Protein AF-A0A920VEP4-F1 (afdb_monomer)

Solvent-accessible surface area (backbone atoms only — not comparable to full-atom values): 3890 Å² total; per-residue (Å²): 88,77,45,60,37,92,81,69,75,46,45,40,64,55,52,39,54,54,36,46,72,38,88,79,58,45,90,59,46,61,53,91,96,52,56,32,39,57,80,76,79,79,88,59,57,94,69,45,63,54,55,52,52,52,54,59,50,61,77,71,62,131

Foldseek 3Di:
DADDCVVQVDFPVRLQVQQCPDVVRDHWDDDVPGRDIDDDCPPDDPCVVVVVVVSSVVSRDD

Structure (mmCIF, N/CA/C/O backbone):
data_AF-A0A920VEP4-F1
#
_entry.id   AF-A0A920VEP4-F1
#
loop_
_atom_site.group_PDB
_atom_site.id
_atom_site.type_symbol
_atom_site.label_atom_id
_atom_site.label_alt_id
_atom_site.label_comp_id
_atom_site.label_asym_id
_atom_site.label_entity_id
_atom_site.label_seq_id
_atom_site.pdb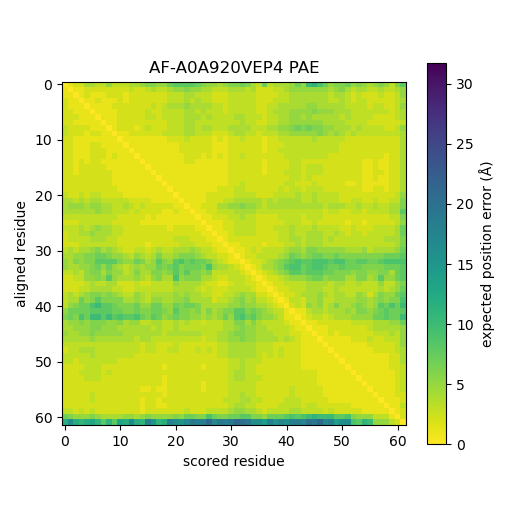x_PDB_ins_code
_atom_site.Cartn_x
_atom_site.Cartn_y
_atom_site.Cartn_z
_atom_site.occupancy
_atom_site.B_iso_or_equiv
_atom_site.auth_seq_id
_atom_site.auth_comp_id
_atom_site.auth_asym_id
_atom_site.auth_atom_id
_atom_site.pdbx_PDB_model_num
ATOM 1 N N . MET A 1 1 ? 1.033 8.287 4.905 1.00 86.56 1 MET A N 1
ATOM 2 C CA . MET A 1 1 ? -0.266 7.996 4.264 1.00 86.56 1 MET A CA 1
ATOM 3 C C . MET A 1 1 ? -1.157 7.382 5.318 1.00 86.56 1 MET A C 1
ATOM 5 O O . MET A 1 1 ? -0.767 6.354 5.850 1.00 86.56 1 MET A O 1
ATOM 9 N N . GLU A 1 2 ? -2.271 8.011 5.666 1.00 90.94 2 GLU A N 1
ATOM 10 C CA . GLU A 1 2 ? -3.212 7.451 6.647 1.00 90.94 2 GLU A CA 1
ATOM 11 C C . GLU A 1 2 ? -4.163 6.459 5.976 1.00 90.94 2 GLU A C 1
ATOM 13 O O . GLU A 1 2 ? -4.517 6.636 4.809 1.00 90.94 2 GLU A O 1
ATOM 18 N N . VAL A 1 3 ? -4.539 5.406 6.703 1.00 91.75 3 VAL A N 1
ATOM 19 C CA . VAL A 1 3 ? -5.516 4.408 6.253 1.00 91.75 3 VAL A CA 1
ATOM 20 C C . VAL A 1 3 ? -6.647 4.374 7.267 1.00 91.75 3 VAL A C 1
ATOM 22 O O . VAL A 1 3 ? -6.445 3.970 8.411 1.00 91.75 3 VAL A O 1
ATOM 25 N N . ASP A 1 4 ? -7.833 4.794 6.837 1.00 92.75 4 ASP A N 1
ATOM 26 C CA . ASP A 1 4 ? -9.054 4.662 7.624 1.00 92.75 4 ASP A CA 1
ATOM 27 C C . ASP A 1 4 ? -9.638 3.257 7.418 1.00 92.75 4 ASP A C 1
ATOM 29 O O . ASP A 1 4 ? -10.142 2.918 6.340 1.00 92.75 4 ASP A O 1
ATOM 33 N N . SER A 1 5 ? -9.537 2.415 8.444 1.00 92.38 5 SER A N 1
ATOM 34 C CA . SER A 1 5 ? -10.032 1.039 8.394 1.00 92.38 5 SER A CA 1
ATOM 35 C C . SER A 1 5 ? -11.555 0.946 8.371 1.00 92.38 5 SER A C 1
ATOM 37 O O . SER A 1 5 ? -12.074 -0.029 7.833 1.00 92.38 5 SER A O 1
ATOM 39 N N . ASP A 1 6 ? -12.273 1.939 8.900 1.00 94.38 6 ASP A N 1
ATOM 40 C CA . ASP A 1 6 ? -13.740 1.933 8.917 1.00 94.38 6 ASP A CA 1
ATOM 41 C C . ASP A 1 6 ? -14.303 2.189 7.512 1.00 94.38 6 ASP A C 1
ATOM 43 O O . ASP A 1 6 ? -15.373 1.694 7.155 1.00 94.38 6 ASP A O 1
ATOM 47 N N . VAL A 1 7 ? -13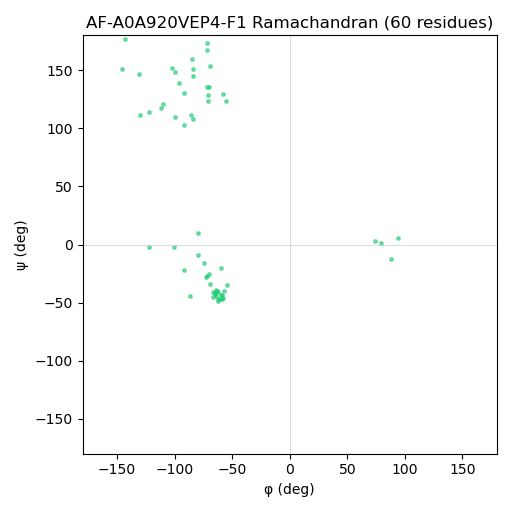.548 2.914 6.681 1.00 93.94 7 VAL A N 1
ATOM 48 C CA . VAL A 1 7 ? -13.881 3.164 5.272 1.00 93.94 7 VAL A CA 1
ATOM 49 C C . VAL A 1 7 ? -13.374 2.048 4.356 1.00 93.94 7 VAL A C 1
ATOM 51 O O . VAL A 1 7 ? -14.083 1.625 3.442 1.00 93.94 7 VAL A O 1
ATOM 54 N N . THR A 1 8 ? -12.136 1.592 4.563 1.00 91.81 8 THR A N 1
ATOM 55 C CA . THR A 1 8 ? -11.442 0.687 3.626 1.00 91.81 8 THR A CA 1
ATOM 56 C C . THR A 1 8 ? -11.632 -0.795 3.941 1.00 91.81 8 THR A C 1
ATOM 58 O O . THR A 1 8 ? -11.454 -1.631 3.058 1.00 91.81 8 THR A O 1
ATOM 61 N N . GLY A 1 9 ? -11.981 -1.144 5.182 1.00 93.25 9 GLY A N 1
ATOM 62 C CA . GLY A 1 9 ? -12.075 -2.529 5.648 1.00 93.25 9 GLY A CA 1
ATOM 63 C C . GLY A 1 9 ? -10.725 -3.222 5.879 1.00 93.25 9 GLY A C 1
ATOM 64 O O . GLY A 1 9 ? -10.713 -4.399 6.238 1.00 93.25 9 GLY A O 1
ATOM 65 N N . ILE A 1 10 ? -9.594 -2.524 5.702 1.00 93.19 10 ILE A N 1
ATOM 66 C CA . ILE A 1 10 ? -8.243 -3.042 5.964 1.00 93.19 10 ILE A CA 1
ATOM 67 C C . ILE A 1 10 ? -7.433 -2.056 6.810 1.00 93.19 10 ILE A C 1
ATOM 69 O O . ILE A 1 10 ? -7.584 -0.843 6.704 1.00 93.19 10 ILE A O 1
ATOM 73 N N . THR A 1 11 ? -6.554 -2.565 7.674 1.00 94.56 11 THR A N 1
ATOM 74 C CA . THR A 1 11 ? -5.697 -1.707 8.510 1.00 94.56 11 THR A CA 1
ATOM 75 C C . THR A 1 11 ? -4.427 -1.286 7.770 1.00 94.56 11 THR A C 1
ATOM 77 O O . THR A 1 11 ? -3.971 -1.975 6.854 1.00 94.56 11 THR A O 1
ATOM 80 N N . ALA A 1 12 ? -3.774 -0.211 8.224 1.00 94.56 12 ALA A N 1
ATOM 81 C CA . ALA A 1 12 ? -2.448 0.169 7.729 1.00 94.56 12 ALA A CA 1
ATOM 82 C C . ALA A 1 12 ? -1.419 -0.971 7.850 1.00 94.56 12 ALA A C 1
ATOM 84 O O . ALA A 1 12 ? -0.579 -1.143 6.968 1.00 94.56 12 ALA A O 1
ATOM 85 N N . HIS A 1 13 ? -1.509 -1.793 8.902 1.00 94.25 13 HIS A N 1
ATOM 86 C CA . HIS A 1 13 ? -0.669 -2.983 9.054 1.00 94.25 13 HIS A CA 1
ATOM 87 C C . HIS A 1 13 ? -0.933 -4.015 7.953 1.00 94.25 13 HIS A C 1
ATOM 89 O O . HIS A 1 13 ? 0.019 -4.501 7.347 1.00 94.25 13 HIS A O 1
ATOM 95 N N . ASN A 1 14 ? -2.202 -4.288 7.625 1.00 94.81 14 ASN A N 1
ATOM 96 C CA . ASN A 1 14 ? -2.532 -5.202 6.529 1.00 94.81 14 ASN A CA 1
ATOM 97 C C . ASN A 1 14 ? -2.008 -4.688 5.188 1.00 94.81 14 ASN A C 1
ATOM 99 O O . ASN A 1 14 ? -1.457 -5.465 4.418 1.00 94.81 14 ASN A O 1
ATOM 103 N N . VAL A 1 15 ? -2.124 -3.384 4.926 1.00 95.12 15 VAL A N 1
ATOM 104 C CA . VAL A 1 15 ? -1.565 -2.772 3.714 1.00 95.12 15 VAL A CA 1
ATOM 105 C C . VAL A 1 15 ? -0.052 -2.996 3.644 1.00 95.12 15 VAL A C 1
ATOM 107 O O . VAL A 1 15 ? 0.448 -3.430 2.611 1.00 95.12 15 VAL A O 1
ATOM 110 N N . VAL A 1 16 ? 0.686 -2.766 4.737 1.00 95.12 16 VAL A N 1
ATOM 111 C CA . VAL A 1 16 ? 2.136 -3.029 4.780 1.00 95.12 16 VAL A CA 1
ATOM 112 C C . VAL A 1 16 ? 2.457 -4.498 4.498 1.00 95.12 16 VAL A C 1
ATOM 114 O O . VAL A 1 16 ? 3.390 -4.775 3.744 1.00 95.12 16 VAL A O 1
ATOM 117 N N . ASP A 1 17 ? 1.709 -5.434 5.076 1.00 95.62 17 ASP A N 1
ATOM 118 C CA . ASP A 1 17 ? 1.943 -6.865 4.870 1.00 95.62 17 ASP A CA 1
ATOM 119 C C . ASP A 1 17 ? 1.656 -7.287 3.421 1.00 95.62 17 ASP A C 1
ATOM 121 O O . ASP A 1 17 ? 2.452 -8.012 2.822 1.00 95.62 17 ASP A O 1
ATOM 125 N N . LEU A 1 18 ? 0.583 -6.766 2.818 1.00 95.50 18 LEU A N 1
ATOM 126 C CA . LEU A 1 18 ? 0.233 -7.009 1.415 1.00 95.50 18 LEU A CA 1
ATOM 127 C C . LEU A 1 18 ? 1.277 -6.428 0.452 1.00 95.50 18 LEU A C 1
ATOM 129 O O . LEU A 1 18 ? 1.672 -7.092 -0.504 1.00 95.50 18 LEU A O 1
ATOM 133 N N . LEU A 1 19 ? 1.772 -5.216 0.722 1.00 95.00 19 LEU A N 1
ATOM 134 C CA . LEU A 1 19 ? 2.828 -4.580 -0.071 1.00 95.00 19 LEU A CA 1
ATOM 135 C C . LEU A 1 19 ? 4.155 -5.353 0.001 1.00 95.00 19 LEU A C 1
ATOM 137 O O . LEU A 1 19 ? 4.833 -5.501 -1.017 1.00 95.00 19 LEU A O 1
ATOM 141 N N . LYS A 1 20 ? 4.513 -5.889 1.175 1.00 95.19 20 LYS A N 1
ATOM 142 C CA . LYS A 1 20 ? 5.710 -6.730 1.354 1.00 95.19 20 LYS A CA 1
ATOM 143 C C . LYS A 1 20 ? 5.591 -8.093 0.676 1.00 95.19 20 LYS A C 1
ATOM 145 O O . LYS A 1 20 ? 6.601 -8.621 0.226 1.00 95.19 20 LYS A O 1
ATOM 150 N N . ALA A 1 21 ? 4.389 -8.666 0.640 1.00 95.75 21 ALA A N 1
ATOM 151 C CA . ALA A 1 21 ? 4.120 -9.956 0.008 1.00 95.75 21 ALA A CA 1
ATOM 152 C C . ALA A 1 21 ? 3.984 -9.871 -1.525 1.00 95.75 21 ALA A C 1
ATOM 154 O O . ALA A 1 21 ? 3.893 -10.904 -2.187 1.00 95.75 21 ALA A O 1
ATOM 155 N N . GLY A 1 22 ? 3.939 -8.658 -2.086 1.00 92.25 22 GLY A N 1
ATOM 156 C CA . GLY A 1 22 ? 3.872 -8.426 -3.524 1.00 92.25 22 GLY A CA 1
ATOM 157 C C . GLY A 1 22 ? 5.175 -8.740 -4.266 1.00 92.25 22 GLY A C 1
ATOM 158 O O . GLY A 1 22 ? 6.220 -8.995 -3.670 1.00 92.25 22 GLY A O 1
ATOM 159 N N . ASP A 1 23 ? 5.097 -8.674 -5.594 1.00 90.06 23 ASP A N 1
ATOM 160 C CA . ASP A 1 23 ? 6.235 -8.827 -6.502 1.00 90.06 23 ASP A CA 1
ATOM 161 C C . ASP A 1 23 ? 6.253 -7.668 -7.523 1.00 90.06 23 ASP A C 1
ATOM 163 O O . ASP A 1 23 ? 5.316 -7.576 -8.329 1.00 90.06 23 ASP A O 1
ATOM 167 N N . PRO A 1 24 ? 7.236 -6.747 -7.473 1.00 90.12 24 PRO A N 1
ATOM 168 C CA . PRO A 1 24 ? 8.325 -6.696 -6.494 1.00 90.12 24 PRO A CA 1
ATOM 169 C C . PRO A 1 24 ? 7.823 -6.331 -5.080 1.00 90.12 24 PRO A C 1
ATOM 171 O O . PRO A 1 24 ? 6.808 -5.637 -4.950 1.00 90.12 24 PRO A O 1
ATOM 174 N N . PRO A 1 25 ? 8.526 -6.755 -4.010 1.00 92.81 25 PRO A N 1
ATOM 175 C CA . PRO A 1 25 ? 8.138 -6.428 -2.642 1.00 92.81 25 PRO A CA 1
ATOM 176 C C . PRO A 1 25 ? 8.391 -4.947 -2.338 1.00 92.81 25 PRO A C 1
ATOM 178 O O . PRO A 1 25 ? 9.504 -4.444 -2.505 1.00 92.81 25 PRO A O 1
ATOM 181 N N . ILE A 1 26 ? 7.377 -4.251 -1.819 1.00 93.19 26 ILE A N 1
ATOM 182 C CA . ILE A 1 26 ? 7.480 -2.843 -1.415 1.00 93.19 26 ILE A CA 1
ATOM 183 C C . ILE A 1 26 ? 7.685 -2.774 0.100 1.00 93.19 26 ILE A C 1
ATOM 185 O O . ILE A 1 26 ? 6.783 -3.045 0.896 1.00 93.19 26 ILE A O 1
ATOM 189 N N . TRP A 1 27 ? 8.893 -2.391 0.513 1.00 91.25 27 TRP A N 1
ATOM 190 C CA . TRP A 1 27 ? 9.272 -2.333 1.923 1.00 91.25 27 TRP A CA 1
ATOM 191 C C . TRP A 1 27 ? 8.875 -1.006 2.568 1.00 91.25 27 TRP A C 1
ATOM 193 O O . TRP A 1 27 ? 9.449 0.049 2.307 1.00 91.25 27 TRP A O 1
ATOM 203 N N . THR A 1 28 ? 7.908 -1.073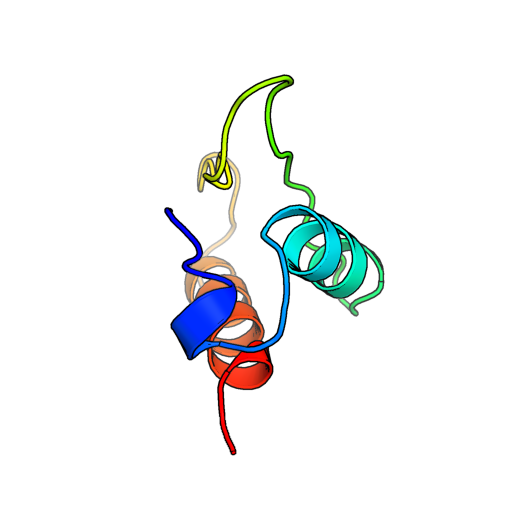 3.477 1.00 92.06 28 THR A N 1
ATOM 204 C CA . THR A 1 28 ? 7.429 0.067 4.265 1.00 92.06 28 THR A CA 1
ATOM 205 C C . THR A 1 28 ? 7.072 -0.372 5.696 1.00 92.06 28 THR A C 1
ATOM 207 O O . THR A 1 28 ? 7.209 -1.549 6.052 1.00 92.06 28 THR A O 1
ATOM 210 N N . ARG A 1 29 ? 6.686 0.574 6.559 1.00 92.69 29 ARG A N 1
ATOM 211 C CA . ARG A 1 29 ? 6.327 0.319 7.958 1.00 92.69 29 ARG A CA 1
ATOM 212 C C . ARG A 1 29 ? 5.215 1.238 8.455 1.00 92.69 29 ARG A C 1
ATOM 214 O O . ARG A 1 29 ? 5.133 2.397 8.048 1.00 92.69 29 ARG A O 1
ATOM 221 N N . VAL A 1 30 ? 4.457 0.722 9.415 1.00 93.50 30 VAL A N 1
ATOM 222 C CA . VAL A 1 30 ? 3.660 1.502 10.369 1.00 93.50 30 VAL A CA 1
ATOM 223 C C . VAL A 1 30 ? 4.500 1.649 11.638 1.00 93.50 30 VAL A C 1
ATOM 225 O O . VAL A 1 30 ? 5.218 0.716 12.014 1.00 93.50 30 VAL A O 1
ATOM 228 N N . ARG A 1 31 ? 4.495 2.829 12.260 1.00 89.44 31 ARG A N 1
ATOM 229 C CA . ARG A 1 31 ? 5.154 3.032 13.559 1.00 89.44 31 ARG A CA 1
ATOM 230 C C . ARG A 1 31 ? 4.210 2.603 14.677 1.00 89.44 31 ARG A C 1
ATOM 232 O O . ARG A 1 31 ? 3.000 2.670 14.525 1.00 89.44 31 ARG A O 1
ATOM 239 N N . GLU A 1 32 ? 4.762 2.162 15.799 1.00 85.69 32 GLU A 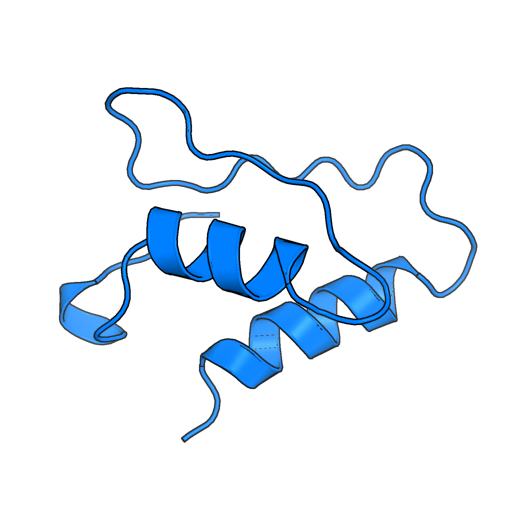N 1
ATOM 240 C CA . GLU A 1 32 ? 3.941 1.802 16.954 1.00 85.69 32 GLU A CA 1
ATOM 241 C C . GLU A 1 32 ? 3.089 3.002 17.407 1.00 85.69 32 GLU A C 1
ATOM 243 O O . GLU A 1 32 ? 3.607 4.110 17.554 1.00 85.69 32 GLU A O 1
ATOM 248 N N . GLY A 1 33 ? 1.783 2.778 17.580 1.00 84.38 33 GLY A N 1
ATOM 249 C CA . GLY A 1 33 ? 0.809 3.816 17.938 1.00 84.38 33 GLY A CA 1
ATOM 250 C C . GLY A 1 33 ? 0.339 4.706 16.780 1.00 84.38 33 GLY A C 1
ATOM 251 O O . GLY A 1 33 ? -0.458 5.608 17.017 1.00 84.38 33 GLY A O 1
ATOM 252 N N . ASP A 1 34 ? 0.807 4.465 15.554 1.00 85.06 34 ASP A N 1
ATOM 253 C CA . ASP A 1 34 ? 0.425 5.216 14.355 1.00 85.06 34 ASP A CA 1
ATOM 254 C C . ASP A 1 34 ? -0.638 4.453 13.542 1.00 85.06 34 ASP A C 1
ATOM 256 O O . ASP A 1 34 ? -0.651 3.222 13.498 1.00 85.06 34 ASP A O 1
ATOM 260 N N . THR A 1 35 ? -1.522 5.186 12.871 1.00 83.00 35 THR A N 1
ATOM 261 C CA . THR A 1 35 ? -2.487 4.652 11.893 1.00 83.00 35 THR A CA 1
ATOM 262 C C . THR A 1 35 ? -2.016 4.873 10.453 1.00 83.00 35 THR A C 1
ATOM 264 O O . THR A 1 35 ? -2.667 4.443 9.499 1.00 83.00 35 THR A O 1
ATOM 267 N N . GLY A 1 36 ? -0.869 5.535 10.280 1.00 87.19 36 GLY A N 1
ATOM 268 C CA . GLY A 1 36 ? -0.272 5.852 8.997 1.00 87.19 36 GLY A CA 1
ATOM 269 C C . GLY A 1 36 ? 0.896 4.956 8.584 1.00 87.19 36 GLY A C 1
ATOM 270 O O . GLY A 1 36 ? 1.674 4.434 9.382 1.00 87.19 36 GLY A O 1
ATOM 271 N N . ILE A 1 37 ? 1.059 4.833 7.270 1.00 92.00 37 ILE A N 1
ATOM 272 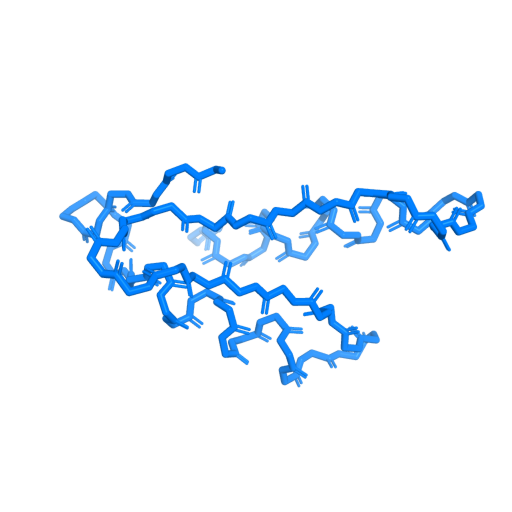C CA . ILE A 1 37 ? 2.201 4.202 6.613 1.00 92.00 37 ILE A CA 1
ATOM 273 C C . ILE A 1 37 ? 3.263 5.258 6.306 1.00 92.00 37 ILE A C 1
ATOM 275 O O . ILE A 1 37 ? 2.980 6.299 5.693 1.00 92.00 37 ILE A O 1
ATOM 279 N N . VAL A 1 38 ? 4.503 4.957 6.693 1.00 88.75 38 VAL A N 1
ATOM 280 C CA . VAL A 1 38 ? 5.690 5.758 6.386 1.00 88.75 38 VAL A CA 1
ATOM 281 C C . VAL A 1 38 ? 6.317 5.248 5.089 1.00 88.75 38 VAL A C 1
ATOM 283 O O . VAL A 1 38 ? 7.007 4.227 5.074 1.00 88.75 38 VAL A O 1
ATOM 286 N N . LEU A 1 39 ? 6.096 5.977 3.995 1.00 86.75 39 LEU A N 1
ATOM 287 C CA . LEU A 1 39 ? 6.649 5.674 2.677 1.00 86.75 39 LEU A CA 1
ATOM 288 C C . LEU A 1 39 ? 7.709 6.717 2.309 1.00 86.75 39 LEU A C 1
ATOM 290 O O . LEU A 1 39 ? 7.418 7.909 2.254 1.00 86.75 39 LEU A O 1
ATOM 294 N N . HIS A 1 40 ? 8.937 6.265 2.062 1.00 83.94 40 HIS A N 1
ATOM 295 C CA . HIS A 1 40 ? 10.010 7.101 1.528 1.00 83.94 40 HIS A CA 1
ATOM 296 C C . HIS A 1 40 ? 10.317 6.627 0.108 1.00 83.94 40 HIS A C 1
ATOM 298 O O . HIS A 1 40 ? 10.768 5.503 -0.067 1.00 83.94 40 HIS A O 1
ATOM 304 N N . ALA A 1 41 ? 10.120 7.490 -0.890 1.00 82.94 41 ALA A N 1
ATOM 305 C CA . ALA A 1 41 ? 10.445 7.205 -2.294 1.00 82.94 41 ALA A CA 1
ATOM 306 C C . ALA A 1 41 ? 11.948 7.364 -2.618 1.00 82.94 41 ALA A C 1
ATOM 308 O O . ALA A 1 41 ? 12.355 7.376 -3.777 1.00 82.94 41 ALA A O 1
ATOM 309 N N . PHE A 1 42 ? 12.789 7.536 -1.595 1.00 82.44 42 PHE A N 1
ATOM 310 C CA . PHE A 1 42 ? 14.227 7.688 -1.772 1.00 82.44 42 PHE A CA 1
ATOM 311 C C . PHE A 1 42 ? 14.844 6.353 -2.200 1.00 82.44 42 PHE A C 1
ATOM 313 O O . PHE A 1 42 ? 14.709 5.361 -1.488 1.00 82.44 42 PHE A O 1
ATOM 320 N N . GLY A 1 43 ? 15.545 6.348 -3.335 1.00 84.06 43 GLY A N 1
ATOM 321 C CA . GLY A 1 43 ? 16.192 5.153 -3.884 1.00 84.06 43 GLY A CA 1
ATOM 322 C C . GLY A 1 43 ? 15.358 4.376 -4.903 1.00 84.06 43 GLY A C 1
ATOM 323 O O . GLY A 1 43 ? 15.809 3.321 -5.331 1.00 84.06 43 GLY A O 1
ATOM 324 N N . LEU A 1 44 ? 14.188 4.888 -5.300 1.00 90.19 44 LEU A N 1
ATOM 325 C CA . LEU A 1 44 ? 13.445 4.342 -6.435 1.00 90.19 44 LEU A CA 1
ATOM 326 C C . LEU A 1 44 ? 14.149 4.695 -7.752 1.00 90.19 44 LEU A C 1
ATOM 328 O O . LEU A 1 44 ? 14.575 5.837 -7.948 1.00 90.19 44 LEU 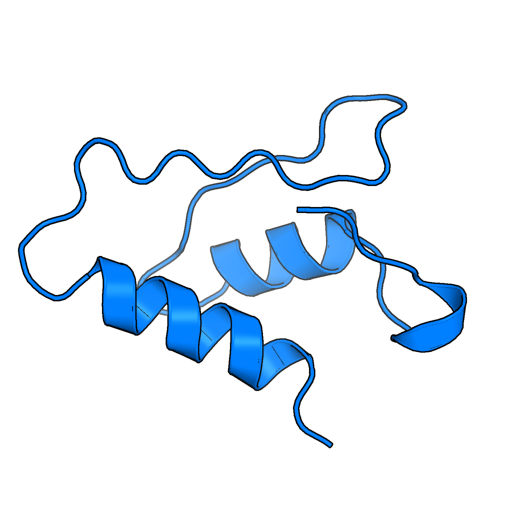A O 1
ATOM 332 N N . ASN A 1 45 ? 14.253 3.720 -8.650 1.00 92.88 45 ASN A N 1
ATOM 333 C CA . ASN A 1 45 ? 14.659 3.952 -10.032 1.00 92.88 45 ASN A CA 1
ATOM 334 C C . ASN A 1 45 ? 13.542 4.654 -10.818 1.00 92.88 45 ASN A C 1
ATOM 336 O O . ASN A 1 45 ? 12.387 4.724 -10.390 1.00 92.88 45 ASN A O 1
ATOM 340 N N . GLU A 1 46 ? 13.882 5.154 -12.006 1.00 94.38 46 GLU A N 1
ATOM 341 C CA . GLU A 1 46 ? 12.901 5.729 -12.926 1.00 94.38 46 GLU A CA 1
ATOM 342 C C . GLU A 1 46 ? 11.771 4.724 -13.222 1.00 94.38 46 GLU A C 1
ATOM 344 O O . GLU A 1 46 ? 12.020 3.603 -13.667 1.00 94.38 46 GLU A O 1
ATOM 349 N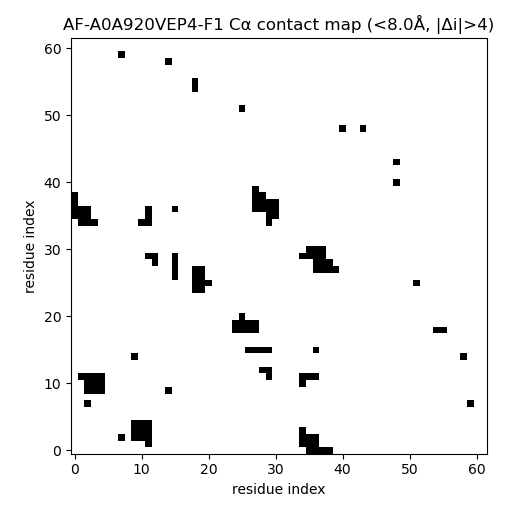 N . GLY A 1 47 ? 10.525 5.126 -12.952 1.00 93.19 47 GLY A N 1
ATOM 350 C CA . GLY A 1 47 ? 9.322 4.321 -13.175 1.00 93.19 47 GLY A CA 1
ATOM 351 C C . GLY A 1 47 ? 8.910 3.409 -12.013 1.00 93.19 47 GLY A C 1
ATOM 352 O O . GLY A 1 47 ? 7.784 2.910 -12.013 1.00 93.19 47 GLY A O 1
ATOM 353 N N . GLU A 1 48 ? 9.757 3.199 -11.000 1.00 92.94 48 GLU A N 1
ATOM 354 C CA . GLU A 1 48 ? 9.386 2.393 -9.824 1.00 92.94 48 GLU A CA 1
ATOM 355 C C . GLU A 1 48 ? 8.374 3.109 -8.919 1.00 92.94 48 GLU A C 1
ATOM 357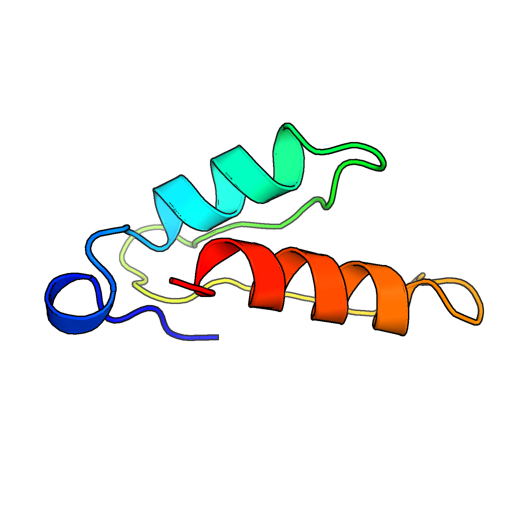 O O . GLU A 1 48 ? 7.552 2.465 -8.269 1.00 92.94 48 GLU A O 1
ATOM 362 N N . ASP A 1 49 ? 8.370 4.440 -8.924 1.00 92.81 49 ASP A N 1
ATOM 363 C CA . ASP A 1 49 ? 7.353 5.267 -8.273 1.00 92.81 49 ASP A CA 1
ATOM 364 C C . ASP A 1 49 ? 5.943 4.953 -8.787 1.00 92.81 49 ASP A C 1
ATOM 366 O O . ASP A 1 49 ? 4.998 4.832 -8.001 1.00 92.81 49 ASP A O 1
ATOM 370 N N . LYS A 1 50 ? 5.815 4.730 -10.098 1.00 94.25 50 LYS A N 1
ATOM 371 C CA . LYS A 1 50 ? 4.557 4.331 -10.724 1.00 94.25 50 LYS A CA 1
ATOM 372 C C . LYS A 1 50 ? 4.122 2.935 -10.280 1.00 94.25 50 LYS A C 1
ATOM 374 O O . LYS A 1 50 ? 2.968 2.768 -9.898 1.00 94.25 50 LYS A O 1
ATOM 379 N N . ILE A 1 51 ? 5.043 1.968 -10.247 1.00 93.62 51 ILE A N 1
ATOM 380 C CA . ILE A 1 51 ? 4.762 0.602 -9.765 1.00 93.62 51 ILE A CA 1
ATOM 381 C C . ILE A 1 51 ? 4.266 0.637 -8.313 1.00 93.62 51 ILE A C 1
ATOM 383 O O . ILE A 1 51 ? 3.296 -0.042 -7.970 1.00 93.62 51 ILE A O 1
ATOM 387 N N . VAL A 1 52 ? 4.904 1.445 -7.458 1.00 93.50 52 VAL A N 1
ATOM 388 C CA . VAL A 1 52 ? 4.489 1.622 -6.060 1.00 93.50 52 VAL A CA 1
ATOM 389 C C . VAL A 1 52 ? 3.081 2.209 -5.976 1.00 93.50 52 VAL A C 1
ATOM 391 O O . VAL A 1 52 ? 2.240 1.670 -5.256 1.00 93.50 52 VAL A O 1
ATOM 394 N N . GLY A 1 53 ? 2.806 3.283 -6.720 1.00 93.00 53 GLY A N 1
ATOM 395 C CA . GLY A 1 53 ? 1.493 3.929 -6.736 1.00 93.00 53 GLY A CA 1
ATOM 396 C C . GLY A 1 53 ? 0.377 3.002 -7.219 1.00 93.00 53 GLY A C 1
ATOM 397 O O . GLY A 1 53 ? -0.652 2.885 -6.556 1.00 93.00 53 GLY A O 1
ATOM 398 N N . GLU A 1 54 ? 0.601 2.295 -8.327 1.00 94.94 54 GLU A N 1
ATOM 399 C CA . GLU A 1 54 ? -0.357 1.338 -8.894 1.00 94.94 54 GLU A CA 1
ATOM 400 C C . GLU A 1 54 ? -0.622 0.171 -7.941 1.00 94.94 54 GLU A C 1
ATOM 402 O O . GLU A 1 54 ? -1.771 -0.231 -7.760 1.00 94.94 54 GLU A O 1
ATOM 407 N N . ARG A 1 55 ? 0.413 -0.343 -7.263 1.00 93.50 55 ARG A N 1
ATOM 408 C CA . ARG A 1 55 ? 0.229 -1.417 -6.281 1.00 93.50 55 ARG A CA 1
ATOM 409 C C . ARG A 1 55 ? -0.601 -0.960 -5.091 1.00 93.50 55 ARG A C 1
ATOM 411 O O . ARG A 1 55 ? -1.455 -1.714 -4.645 1.00 93.50 55 ARG A O 1
ATOM 418 N N . ILE A 1 56 ? -0.351 0.247 -4.580 1.00 93.81 56 ILE A N 1
ATOM 419 C CA . ILE A 1 56 ? -1.145 0.815 -3.485 1.00 93.81 56 ILE A CA 1
ATOM 420 C C . ILE A 1 56 ? -2.597 0.98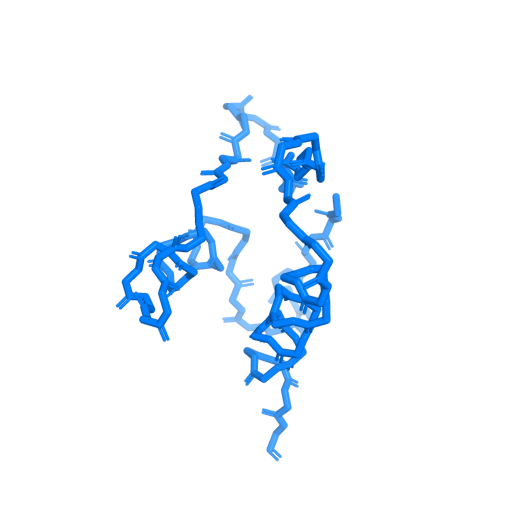4 -3.935 1.00 93.81 56 ILE A C 1
ATOM 422 O O . ILE A 1 56 ? -3.491 0.565 -3.209 1.00 93.81 56 ILE A O 1
ATOM 426 N N . ALA A 1 57 ? -2.834 1.540 -5.126 1.00 93.88 57 ALA A N 1
ATOM 427 C CA . ALA A 1 57 ? -4.181 1.729 -5.662 1.00 93.88 57 ALA A CA 1
ATOM 428 C C . ALA A 1 57 ? -4.948 0.402 -5.770 1.00 93.88 57 ALA A C 1
ATOM 430 O O . ALA A 1 57 ? -6.068 0.306 -5.272 1.00 93.88 57 ALA A O 1
ATOM 431 N N . ALA A 1 58 ? -4.310 -0.644 -6.303 1.00 94.06 58 ALA A N 1
ATOM 432 C CA . ALA A 1 58 ? -4.911 -1.966 -6.471 1.00 94.06 58 ALA A CA 1
ATOM 433 C C . ALA A 1 58 ? -5.370 -2.627 -5.154 1.00 94.06 58 ALA A C 1
ATOM 435 O O . ALA A 1 58 ? -6.211 -3.520 -5.188 1.00 94.06 58 ALA A O 1
ATOM 436 N N . LEU A 1 59 ? -4.853 -2.210 -3.989 1.00 92.94 59 LEU A N 1
ATOM 437 C CA . LEU A 1 59 ? -5.323 -2.710 -2.687 1.00 92.94 59 LEU A CA 1
ATOM 438 C C . LEU A 1 59 ? -6.685 -2.137 -2.270 1.00 92.94 59 LEU A C 1
ATOM 440 O O . LEU A 1 59 ? -7.304 -2.666 -1.348 1.00 92.94 59 LEU A O 1
ATOM 444 N N . PHE A 1 60 ? -7.136 -1.060 -2.915 1.00 91.62 60 PHE A N 1
ATOM 445 C CA . PHE A 1 60 ? -8.368 -0.343 -2.575 1.00 91.62 60 PHE A CA 1
ATOM 446 C C . PHE A 1 60 ? -9.372 -0.269 -3.733 1.00 91.62 60 PHE A C 1
ATOM 448 O O . PHE A 1 60 ? -10.464 0.280 -3.562 1.00 91.62 60 PHE A O 1
ATOM 455 N N . GLU A 1 61 ? -9.028 -0.807 -4.904 1.00 86.19 61 GLU A N 1
ATOM 456 C CA . GLU A 1 61 ? -9.975 -0.989 -6.002 1.00 86.19 61 GLU A CA 1
ATOM 457 C C . GLU A 1 61 ? -10.986 -2.095 -5.642 1.00 86.19 61 GLU A C 1
ATOM 459 O O . GLU A 1 61 ? -10.624 -3.125 -5.074 1.00 86.19 61 GLU A O 1
ATOM 464 N N . LYS A 1 62 ? -12.272 -1.838 -5.913 1.00 59.50 62 LYS A N 1
ATOM 465 C CA . LYS A 1 62 ? -13.393 -2.752 -5.636 1.00 59.50 62 LYS A CA 1
ATOM 466 C C . LYS A 1 62 ? -13.707 -3.645 -6.826 1.00 59.50 62 LYS A C 1
ATOM 468 O O . LYS A 1 62 ? -13.707 -3.108 -7.955 1.00 59.50 62 LYS A O 1
#

Radius of gyration: 11.57 Å; Cα contacts (8 Å, |Δi|>4): 65; chains: 1; bounding box: 30×18×31 Å

Sequence (62 aa):
MEVDSDVTGITAHNVVDLLKAGDPPIWTRVREGDTGIVLHAFGLNEGEDKIVGERIAALFEK

Secondary structure (DSSP, 8-state):
-B--HHHHSS-HHHHHHHHHHSSS----EEPTT-SBEE---TTPPTTHHHHHHHHHHHTT--

Nearest PDB structures (foldseek):
  2x5f-assembly1_B  TM=7.840E-01  e=7.479E+00  Staphylococcus aureus subsp. aureus MRSA252
  8u77-assembly3_E  TM=3.723E-01  e=6.087E+00  Saccharomyces cerevisiae

pLDDT: mean 90.99, std 5.43, range [59.5, 95.75]

Mean predicted aligned error: 3.17 Å